Protein AF-A0A7J8WRA9-F1 (afdb_monomer)

Nearest PDB structures (foldseek):
  1mnm-assembly1_B  TM=7.534E-01  e=1.245E-01  Saccharomyces cerevisiae
  1hbx-assembly1_A  TM=7.650E-01  e=1.851E-01  Homo sapiens
  6wc2-assembly2_C  TM=6.400E-01  e=4.620E-02  Homo sapiens
  1k6o-assembly1_C  TM=7.520E-01  e=2.113E-01  Homo sapiens

Radius of gyration: 39.66 Å; Cα contacts (8 Å, |Δi|>4): 56; chains: 1; bounding box: 64×80×108 Å

pLDDT: mean 87.04, std 13.47, range [41.88, 97.88]

Structure (mmCIF, N/CA/C/O backbone):
data_AF-A0A7J8WRA9-F1
#
_entry.id   AF-A0A7J8WRA9-F1
#
loop_
_atom_site.group_PDB
_atom_site.id
_atom_site.type_symbol
_atom_site.label_atom_id
_atom_site.label_alt_id
_atom_site.label_comp_id
_atom_site.label_asym_id
_atom_site.label_entity_id
_atom_site.label_seq_id
_atom_site.pdbx_PDB_ins_code
_atom_site.Cartn_x
_atom_site.Cartn_y
_atom_site.Cartn_z
_atom_site.occupancy
_atom_site.B_iso_or_equiv
_atom_site.auth_seq_id
_atom_site.auth_comp_id
_atom_site.auth_asym_id
_atom_site.auth_atom_id
_atom_site.pdbx_PDB_model_num
ATOM 1 N N . MET A 1 1 ? 27.296 6.788 -23.663 1.00 87.38 1 MET A N 1
ATOM 2 C CA . MET A 1 1 ? 27.523 6.504 -25.101 1.00 87.38 1 MET A CA 1
ATOM 3 C C . MET A 1 1 ? 28.959 6.743 -25.571 1.00 87.38 1 MET A C 1
ATOM 5 O O . MET A 1 1 ? 29.498 5.836 -26.184 1.00 87.38 1 MET A O 1
ATOM 9 N N . LYS A 1 2 ? 29.619 7.876 -25.261 1.00 91.50 2 LYS A N 1
ATOM 10 C CA . LYS A 1 2 ? 31.009 8.156 -25.711 1.00 91.50 2 LYS A CA 1
ATOM 11 C C . LYS A 1 2 ? 32.018 7.037 -25.384 1.00 91.50 2 LYS A C 1
ATOM 13 O O . LYS A 1 2 ? 32.604 6.479 -26.301 1.00 91.50 2 LYS A O 1
ATOM 18 N N . LYS A 1 3 ? 32.093 6.606 -24.118 1.00 91.81 3 LYS A N 1
ATOM 19 C CA . LYS A 1 3 ? 32.970 5.496 -23.688 1.00 91.81 3 LYS A CA 1
ATOM 20 C C . LYS A 1 3 ? 32.699 4.169 -24.413 1.00 91.81 3 LYS A C 1
ATOM 22 O O . LYS A 1 3 ? 33.628 3.461 -24.772 1.00 91.81 3 LYS A O 1
ATOM 27 N N . ALA A 1 4 ? 31.430 3.837 -24.662 1.00 90.38 4 ALA A N 1
ATOM 28 C CA . ALA A 1 4 ? 31.066 2.612 -25.381 1.00 90.38 4 ALA A CA 1
ATOM 29 C C . ALA A 1 4 ? 31.563 2.639 -26.840 1.00 90.38 4 ALA A C 1
ATOM 31 O O . ALA A 1 4 ? 32.016 1.619 -27.359 1.00 90.38 4 ALA A O 1
ATOM 32 N N . LYS A 1 5 ? 31.542 3.823 -27.471 1.00 90.19 5 LYS A N 1
ATOM 33 C CA . LYS A 1 5 ? 32.109 4.046 -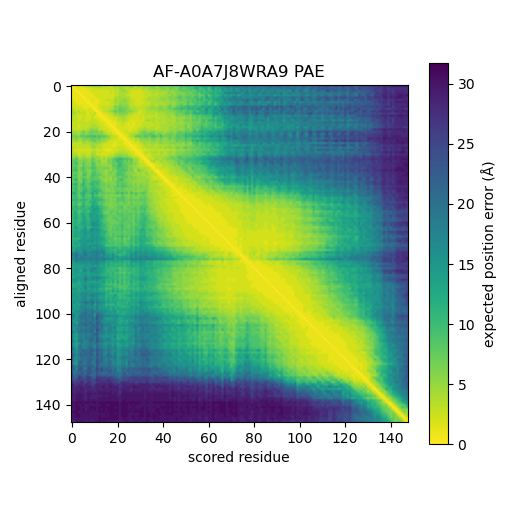28.806 1.00 90.19 5 LYS A CA 1
ATOM 34 C C . LYS A 1 5 ? 33.632 3.929 -28.817 1.00 90.19 5 LYS A C 1
ATOM 36 O O . LYS A 1 5 ? 34.169 3.263 -29.692 1.00 90.19 5 LYS A O 1
ATOM 41 N N . GLU A 1 6 ? 34.310 4.522 -27.838 1.00 92.38 6 GLU A N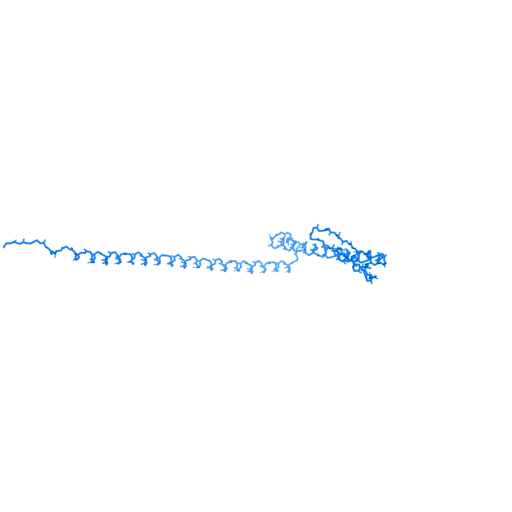 1
ATOM 42 C CA . GLU A 1 6 ? 35.771 4.424 -27.692 1.00 92.38 6 GLU A CA 1
ATOM 43 C C . GLU A 1 6 ? 36.228 2.967 -27.538 1.00 92.38 6 GLU A C 1
ATOM 45 O O . GLU A 1 6 ? 37.096 2.527 -28.283 1.00 92.38 6 GLU A O 1
ATOM 50 N N . ILE A 1 7 ? 35.584 2.188 -26.660 1.00 89.94 7 ILE A N 1
ATOM 51 C CA . ILE A 1 7 ? 35.903 0.763 -26.453 1.00 89.94 7 ILE A CA 1
ATOM 52 C C . ILE A 1 7 ? 35.674 -0.061 -27.727 1.00 89.94 7 ILE A C 1
ATOM 54 O O . ILE A 1 7 ? 36.482 -0.925 -28.059 1.00 89.94 7 ILE A O 1
ATOM 58 N N . THR A 1 8 ? 34.593 0.219 -28.464 1.00 92.12 8 THR A N 1
ATOM 59 C CA . THR A 1 8 ? 34.314 -0.468 -29.738 1.00 92.12 8 THR A CA 1
ATOM 60 C C . THR A 1 8 ? 35.443 -0.245 -30.745 1.00 92.12 8 THR A C 1
ATOM 62 O O . THR A 1 8 ? 35.839 -1.186 -31.417 1.00 92.12 8 THR A O 1
ATOM 65 N N . ILE A 1 9 ? 35.965 0.984 -30.848 1.00 92.75 9 ILE A N 1
ATOM 66 C CA . ILE A 1 9 ? 36.996 1.346 -31.834 1.00 92.75 9 ILE A CA 1
ATOM 67 C C . ILE A 1 9 ? 38.382 0.850 -31.407 1.00 92.75 9 ILE A C 1
ATOM 69 O O . ILE A 1 9 ? 39.106 0.300 -32.228 1.00 92.75 9 ILE A O 1
ATOM 73 N N . LEU A 1 10 ? 38.764 1.050 -30.142 1.00 94.88 10 LEU A N 1
ATOM 74 C CA . LEU A 1 10 ? 40.116 0.743 -29.658 1.00 94.88 10 LEU A CA 1
ATOM 75 C C . LEU A 1 10 ? 40.389 -0.760 -29.548 1.00 94.88 10 LEU A C 1
ATOM 77 O O . LEU A 1 10 ? 41.531 -1.182 -29.697 1.00 94.88 10 LEU A O 1
ATOM 81 N N . CYS A 1 11 ? 39.358 -1.553 -29.259 1.00 91.56 11 CYS A N 1
ATOM 82 C CA . CYS A 1 11 ? 39.504 -2.980 -28.971 1.00 91.56 11 CYS A CA 1
ATOM 83 C C . CYS A 1 11 ? 38.799 -3.888 -29.989 1.00 91.56 11 CYS A C 1
ATOM 85 O O . CYS A 1 11 ? 38.731 -5.090 -29.752 1.00 91.56 11 CYS A O 1
ATOM 87 N N . ASP A 1 12 ? 38.217 -3.329 -31.058 1.00 89.44 12 ASP A N 1
ATOM 88 C CA . ASP A 1 12 ? 37.328 -4.037 -31.999 1.00 89.44 12 ASP A CA 1
ATOM 89 C C . ASP A 1 12 ? 36.232 -4.867 -31.287 1.00 89.44 12 ASP A C 1
ATOM 91 O O . ASP A 1 12 ? 35.865 -5.985 -31.658 1.00 89.44 12 ASP A O 1
ATOM 95 N N . ALA A 1 13 ? 35.726 -4.329 -30.174 1.00 89.06 13 ALA A N 1
ATOM 96 C CA . ALA A 1 13 ? 34.823 -5.043 -29.283 1.00 89.06 13 ALA A CA 1
ATOM 97 C C . ALA A 1 13 ? 33.363 -4.967 -29.759 1.00 89.06 13 ALA A C 1
ATOM 99 O O . ALA A 1 13 ? 32.859 -3.922 -30.178 1.00 89.06 13 ALA A O 1
ATOM 100 N N . LYS A 1 14 ? 32.626 -6.072 -29.604 1.00 89.38 14 LYS A N 1
ATOM 101 C CA . LYS A 1 14 ? 31.175 -6.130 -29.837 1.00 89.38 14 LYS A CA 1
ATOM 102 C C . LYS A 1 14 ? 30.427 -5.592 -28.617 1.00 89.38 14 LYS A C 1
ATOM 104 O O . LYS A 1 14 ? 30.339 -6.272 -27.600 1.00 89.38 14 LYS A O 1
ATOM 109 N N . VAL A 1 15 ? 29.878 -4.382 -28.722 1.00 89.00 15 VAL A N 1
ATOM 110 C CA . VAL A 1 15 ? 29.210 -3.690 -27.607 1.00 89.00 15 VAL A CA 1
ATOM 111 C C . VAL A 1 15 ? 27.784 -3.299 -27.995 1.00 89.00 15 VAL A C 1
ATOM 113 O O . VAL A 1 15 ? 27.573 -2.658 -29.024 1.00 89.00 15 VAL A O 1
ATOM 116 N N . SER A 1 16 ? 26.818 -3.643 -27.137 1.00 86.75 16 SER A N 1
ATOM 117 C CA . SER A 1 16 ? 25.414 -3.224 -27.2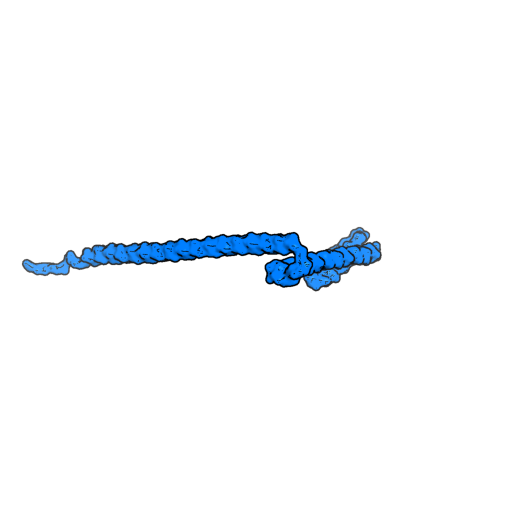26 1.00 86.75 16 SER A CA 1
ATOM 118 C C . SER A 1 16 ? 24.977 -2.647 -25.880 1.00 86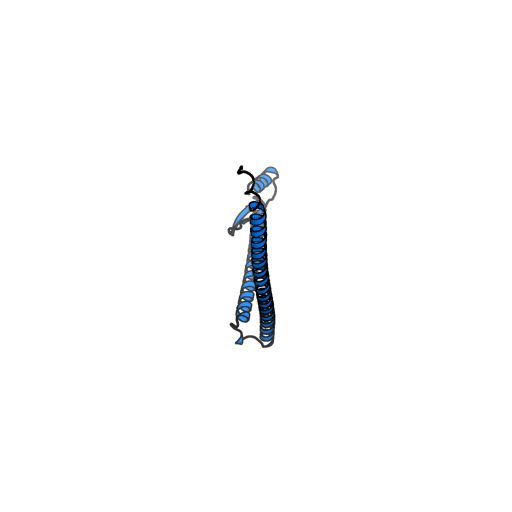.75 16 SER A C 1
ATOM 120 O O . SER A 1 16 ? 25.151 -3.290 -24.847 1.00 86.75 16 SER A O 1
ATOM 122 N N . LEU A 1 17 ? 24.434 -1.430 -25.882 1.00 86.75 17 LEU A N 1
ATOM 123 C CA . LEU A 1 17 ? 24.064 -0.676 -24.684 1.00 86.75 17 LEU A CA 1
ATOM 124 C C . LEU A 1 17 ? 22.712 0.015 -24.886 1.00 86.75 17 LEU A C 1
ATOM 126 O O . LEU A 1 17 ? 22.531 0.763 -25.845 1.00 86.75 17 LEU A O 1
ATOM 130 N N . ILE A 1 18 ? 21.793 -0.190 -23.944 1.00 86.12 18 ILE A N 1
ATOM 131 C CA . ILE A 1 18 ? 20.477 0.457 -23.887 1.00 86.12 18 ILE A CA 1
ATOM 132 C C . ILE A 1 18 ? 20.353 1.115 -22.510 1.00 86.12 18 ILE A C 1
ATOM 134 O O . ILE A 1 18 ? 20.647 0.482 -21.498 1.00 86.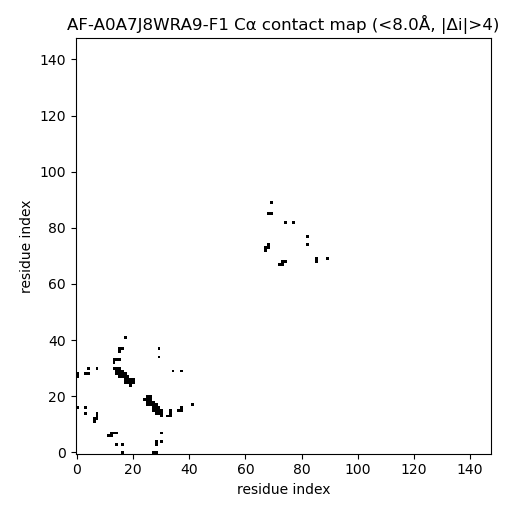12 18 ILE A O 1
ATOM 138 N N . ILE A 1 19 ? 19.956 2.386 -22.467 1.00 86.12 19 ILE A N 1
ATOM 139 C CA . ILE A 1 19 ? 19.774 3.162 -21.235 1.00 86.12 19 ILE A CA 1
ATOM 140 C C . ILE A 1 19 ? 18.380 3.782 -21.247 1.00 86.12 19 ILE A C 1
ATOM 142 O O . ILE A 1 19 ? 18.019 4.476 -22.199 1.00 86.12 19 ILE A O 1
ATOM 146 N N . PHE A 1 20 ? 17.638 3.592 -20.159 1.00 83.50 20 PHE A N 1
ATOM 147 C CA . PHE A 1 20 ? 16.377 4.281 -19.900 1.00 83.50 20 PHE A CA 1
ATOM 148 C C . PHE A 1 20 ? 16.620 5.407 -18.895 1.00 83.50 20 PHE A C 1
ATOM 150 O O . PHE A 1 20 ? 17.104 5.167 -17.791 1.00 83.50 20 PHE A O 1
ATOM 157 N N . GLY A 1 21 ? 16.335 6.646 -19.293 1.00 82.38 21 GLY A N 1
ATOM 158 C CA . GLY A 1 21 ? 16.369 7.791 -18.388 1.00 82.38 21 GLY A CA 1
ATOM 159 C C . GLY A 1 21 ? 15.087 7.895 -17.561 1.00 82.38 21 GLY A C 1
ATOM 160 O O . GLY A 1 21 ? 14.023 7.465 -17.999 1.00 82.38 21 GLY A O 1
ATOM 161 N N . SER A 1 22 ? 15.160 8.560 -16.407 1.00 81.69 22 SER A N 1
ATOM 162 C CA . SER A 1 22 ? 13.995 8.846 -15.549 1.00 81.69 22 SER A CA 1
ATOM 163 C C . SER A 1 22 ? 12.908 9.687 -16.235 1.00 81.69 22 SER A C 1
ATOM 165 O O . SER A 1 22 ? 11.754 9.644 -15.835 1.00 81.69 22 SER A O 1
ATOM 167 N N . SER A 1 23 ? 13.254 10.415 -17.303 1.00 84.19 23 SER A N 1
ATOM 168 C CA . SER A 1 23 ? 12.307 11.154 -18.155 1.00 84.19 23 SER A CA 1
ATOM 169 C C . SER A 1 23 ? 11.570 10.282 -19.184 1.00 84.19 23 SER A C 1
ATOM 171 O O . SER A 1 23 ? 10.864 10.814 -20.036 1.00 84.19 23 SER A O 1
ATOM 173 N N . GLY A 1 24 ? 11.786 8.962 -19.179 1.00 73.69 24 GLY A N 1
ATOM 174 C CA . GLY A 1 24 ? 11.228 8.032 -20.167 1.00 73.69 24 GLY A CA 1
ATOM 175 C C . GLY A 1 24 ? 11.962 8.025 -21.513 1.00 73.69 24 GLY A C 1
ATOM 176 O O . GLY A 1 24 ? 11.609 7.259 -22.407 1.00 73.69 24 GLY A O 1
ATOM 177 N N . LYS A 1 25 ? 13.008 8.846 -21.683 1.00 83.44 25 LYS A N 1
ATOM 178 C CA . LYS A 1 25 ? 13.830 8.850 -22.901 1.00 83.44 25 LYS A CA 1
ATOM 179 C C . LYS A 1 25 ? 14.752 7.632 -22.933 1.00 83.44 25 LYS A C 1
ATOM 181 O O . LYS A 1 25 ? 15.522 7.402 -21.999 1.00 83.44 25 LYS A O 1
ATOM 186 N N . MET A 1 26 ? 14.701 6.887 -24.034 1.00 82.44 26 MET A N 1
ATOM 187 C CA . MET A 1 26 ? 15.597 5.765 -24.300 1.00 82.44 26 MET A CA 1
ATOM 188 C C . MET A 1 26 ? 16.793 6.232 -25.135 1.00 82.44 26 MET A C 1
ATOM 190 O O . MET A 1 26 ? 16.630 6.874 -26.172 1.00 82.44 26 MET A O 1
ATOM 194 N N . HIS A 1 27 ? 17.997 5.874 -24.700 1.00 86.62 27 HIS A N 1
ATOM 195 C CA . HIS A 1 27 ? 19.234 6.086 -25.443 1.00 86.62 27 HIS A CA 1
ATOM 196 C C . HIS A 1 27 ? 19.901 4.748 -25.729 1.00 86.62 27 HIS A C 1
ATOM 198 O O . HIS A 1 27 ? 20.023 3.906 -24.842 1.00 86.62 27 HIS A O 1
ATOM 204 N N . GLU A 1 28 ? 20.407 4.575 -26.944 1.00 87.50 28 GLU A N 1
ATOM 205 C CA . GLU A 1 28 ? 21.052 3.333 -27.358 1.00 87.50 28 GLU A CA 1
ATOM 206 C C . GLU A 1 28 ? 22.402 3.561 -28.047 1.00 87.50 28 GLU A C 1
ATOM 208 O O . GLU A 1 28 ? 22.665 4.618 -28.625 1.00 87.50 28 GLU A O 1
ATOM 213 N N . TYR A 1 29 ? 23.265 2.552 -27.975 1.00 89.56 29 TYR A N 1
ATOM 214 C CA . TYR A 1 29 ? 24.486 2.454 -28.761 1.00 89.56 29 TYR A CA 1
ATOM 215 C C . TYR A 1 29 ? 24.767 0.991 -29.085 1.00 89.56 29 TYR A C 1
ATOM 217 O O . TYR A 1 29 ? 24.880 0.171 -28.173 1.00 89.56 29 TYR A O 1
ATOM 225 N N . CYS A 1 30 ? 24.928 0.684 -30.370 1.00 89.00 30 CYS A N 1
ATOM 226 C CA . CYS A 1 30 ? 25.175 -0.671 -30.846 1.00 89.00 30 CYS A CA 1
ATOM 227 C C . CYS A 1 30 ? 26.283 -0.649 -31.899 1.00 89.00 30 CYS A C 1
ATOM 229 O O . CYS A 1 30 ? 26.250 0.158 -32.834 1.00 89.00 30 CYS A O 1
ATOM 231 N N . SER A 1 31 ? 27.295 -1.501 -31.720 1.00 88.88 31 SER A N 1
ATOM 232 C CA . SER A 1 31 ? 28.394 -1.627 -32.676 1.00 88.88 31 SER A CA 1
ATOM 233 C C . SER A 1 31 ? 27.878 -2.148 -34.030 1.00 88.88 31 SER A C 1
ATOM 235 O O . SER A 1 31 ? 26.847 -2.827 -34.080 1.00 88.88 31 SER A O 1
ATOM 237 N N . PRO A 1 32 ? 28.577 -1.887 -35.152 1.00 83.06 32 PRO A N 1
ATOM 238 C CA . PRO A 1 32 ? 28.118 -2.299 -36.483 1.00 83.06 32 PRO A CA 1
ATOM 239 C C . PRO A 1 32 ? 27.802 -3.797 -36.600 1.00 83.06 32 PRO A C 1
ATOM 241 O O . PRO A 1 32 ? 26.874 -4.174 -37.307 1.00 83.06 32 PRO A O 1
ATOM 244 N N . SER A 1 33 ? 28.536 -4.627 -35.857 1.00 81.62 33 SER A N 1
ATOM 245 C CA . SER A 1 33 ? 28.428 -6.087 -35.815 1.00 81.62 33 SER A CA 1
ATOM 246 C C . SER A 1 33 ? 27.376 -6.632 -34.836 1.00 81.62 33 SER A C 1
ATOM 248 O O . SER A 1 33 ? 27.199 -7.845 -34.757 1.00 81.62 33 SER A O 1
ATOM 250 N N . THR A 1 34 ? 26.687 -5.776 -34.069 1.00 80.69 34 THR A N 1
ATOM 251 C CA . THR A 1 34 ? 25.697 -6.183 -33.048 1.00 80.69 34 THR A CA 1
ATOM 252 C C . THR A 1 34 ? 24.300 -5.598 -33.263 1.00 80.69 34 THR A C 1
ATOM 254 O O . THR A 1 34 ? 23.438 -5.748 -32.396 1.00 80.69 34 THR A O 1
ATOM 257 N N . LYS A 1 35 ? 24.038 -4.976 -34.420 1.00 76.94 35 LYS A N 1
ATOM 258 C CA . LYS A 1 35 ? 22.753 -4.323 -34.735 1.00 76.94 35 LYS A CA 1
ATOM 259 C C . LYS A 1 35 ? 21.532 -5.237 -34.554 1.00 76.94 35 LYS A C 1
ATOM 261 O O . LYS A 1 35 ? 20.536 -4.795 -33.987 1.00 76.94 35 LYS A O 1
ATOM 266 N N . ASP A 1 36 ? 21.633 -6.507 -34.937 1.00 78.50 36 ASP A N 1
ATOM 267 C CA . ASP A 1 36 ? 20.522 -7.465 -34.811 1.00 78.50 36 ASP A CA 1
ATOM 268 C C . ASP A 1 36 ? 20.304 -7.925 -33.361 1.00 78.50 36 ASP A C 1
ATOM 270 O O . ASP A 1 36 ? 19.179 -8.099 -32.896 1.00 78.50 36 ASP A O 1
ATOM 274 N N . ASN A 1 37 ? 21.384 -8.055 -32.588 1.00 78.12 37 ASN A N 1
ATOM 275 C CA . ASN A 1 37 ? 21.291 -8.375 -31.161 1.00 78.12 37 ASN A CA 1
ATOM 276 C C . ASN A 1 37 ? 20.673 -7.212 -30.376 1.00 78.12 37 ASN A C 1
ATOM 278 O O . ASN A 1 37 ? 19.886 -7.411 -29.454 1.00 78.12 37 ASN A O 1
ATOM 282 N N . CYS A 1 38 ? 20.999 -5.988 -30.776 1.00 78.50 38 CYS A N 1
ATOM 283 C CA . CYS A 1 38 ? 20.488 -4.760 -30.195 1.00 78.50 38 CYS A CA 1
ATOM 284 C C . CYS A 1 38 ? 18.970 -4.608 -30.372 1.00 78.50 38 CYS A C 1
ATOM 286 O O . CYS A 1 38 ? 18.273 -4.271 -29.415 1.00 78.50 38 CYS A O 1
ATOM 288 N N . SER A 1 39 ? 18.434 -4.902 -31.562 1.00 78.81 39 SER A N 1
ATOM 289 C CA . SER A 1 39 ? 16.984 -4.880 -31.793 1.00 78.81 39 SER A CA 1
ATOM 290 C C . SER A 1 39 ? 16.266 -5.944 -30.955 1.00 78.81 39 SER A C 1
ATOM 292 O O . SER A 1 39 ? 15.278 -5.627 -30.295 1.00 78.81 39 SER A O 1
ATOM 294 N N . SER A 1 40 ? 16.808 -7.164 -30.874 1.00 81.00 40 SER A N 1
ATOM 295 C CA . SER A 1 40 ? 16.238 -8.234 -30.042 1.00 81.00 40 SER A CA 1
ATOM 296 C C . SER A 1 40 ? 16.242 -7.892 -28.545 1.00 81.00 40 SER A C 1
ATOM 298 O O . SER A 1 40 ? 15.242 -8.111 -27.856 1.00 81.00 40 SER A O 1
ATOM 300 N N . LEU A 1 41 ? 17.333 -7.307 -28.036 1.00 78.62 41 LEU A N 1
ATOM 301 C CA . LEU A 1 41 ? 17.442 -6.870 -26.641 1.00 78.62 41 LEU A CA 1
ATOM 302 C C . LEU A 1 41 ? 16.421 -5.780 -26.303 1.00 78.62 41 LEU A C 1
ATOM 304 O O . LEU A 1 41 ? 15.789 -5.851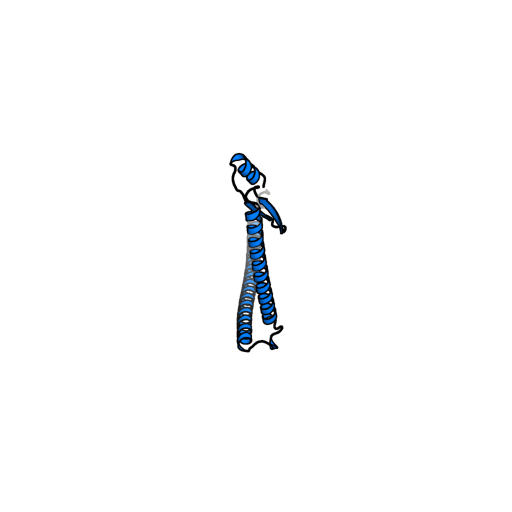 -25.247 1.00 78.62 41 LEU A O 1
ATOM 308 N N . LYS A 1 42 ? 16.209 -4.806 -27.198 1.00 79.31 42 LYS A N 1
ATOM 309 C CA . LYS A 1 42 ? 15.160 -3.791 -27.019 1.00 79.31 42 LYS A CA 1
ATOM 310 C C . LYS A 1 42 ? 13.786 -4.421 -26.953 1.00 79.31 42 LYS A C 1
ATOM 312 O O . LYS A 1 42 ? 13.056 -4.129 -26.018 1.00 79.31 42 LYS A O 1
ATOM 317 N N . THR A 1 43 ? 13.440 -5.281 -27.909 1.00 81.62 43 THR A N 1
ATOM 318 C CA . THR A 1 43 ? 12.111 -5.897 -27.959 1.00 81.62 43 THR A CA 1
ATOM 319 C C . THR A 1 43 ? 11.825 -6.675 -26.681 1.00 81.62 43 THR A C 1
ATOM 321 O O . THR A 1 43 ? 10.785 -6.458 -26.069 1.00 81.62 43 THR A O 1
ATOM 324 N N . LYS A 1 44 ? 12.775 -7.493 -26.210 1.00 82.56 44 LYS A N 1
ATOM 325 C CA . LYS A 1 44 ? 12.632 -8.227 -24.942 1.00 82.56 44 LYS A CA 1
ATOM 326 C C . LYS A 1 44 ? 12.497 -7.291 -23.742 1.00 82.56 44 LYS A C 1
ATOM 328 O O . LYS A 1 44 ? 11.651 -7.510 -22.885 1.00 82.56 44 LYS A O 1
ATOM 333 N N . THR A 1 45 ? 13.309 -6.236 -23.682 1.00 81.62 45 THR A N 1
ATOM 334 C CA . THR A 1 45 ? 13.279 -5.290 -22.556 1.00 81.62 45 THR A CA 1
ATOM 335 C C . THR A 1 45 ? 11.985 -4.480 -22.528 1.00 81.62 45 THR A C 1
ATOM 337 O O . THR A 1 45 ? 11.395 -4.311 -21.467 1.00 81.62 45 THR A O 1
ATOM 340 N N . LEU A 1 46 ? 11.509 -4.022 -23.688 1.00 82.75 46 LEU A N 1
ATOM 341 C CA . LEU A 1 46 ? 10.242 -3.304 -23.823 1.00 82.75 46 LEU A CA 1
ATOM 342 C C . LEU A 1 46 ? 9.048 -4.203 -23.494 1.00 82.75 46 LEU A C 1
ATOM 344 O O . LEU A 1 46 ? 8.138 -3.756 -22.807 1.00 82.75 46 LEU A O 1
ATOM 348 N N . GLN A 1 47 ? 9.067 -5.467 -23.926 1.00 85.75 47 GLN A N 1
ATOM 349 C CA . GLN A 1 47 ? 8.043 -6.446 -23.554 1.00 85.75 47 GLN A CA 1
ATOM 350 C C . GLN A 1 47 ? 8.024 -6.691 -22.044 1.00 85.75 47 GLN A C 1
ATOM 352 O O . GLN A 1 47 ? 6.964 -6.623 -21.431 1.00 85.75 47 GLN A O 1
ATOM 357 N N . ASN A 1 48 ? 9.189 -6.904 -21.426 1.00 86.56 48 ASN A N 1
ATOM 358 C CA . ASN A 1 48 ? 9.284 -7.095 -19.979 1.00 86.56 48 ASN A CA 1
ATOM 359 C C . ASN A 1 48 ? 8.779 -5.871 -19.207 1.00 86.56 48 ASN A C 1
ATOM 361 O O . ASN A 1 48 ? 8.026 -6.022 -18.252 1.00 86.56 48 ASN A O 1
ATOM 365 N N . LEU A 1 49 ? 9.157 -4.663 -19.639 1.00 86.75 49 LEU A N 1
ATOM 366 C CA . LEU A 1 49 ? 8.699 -3.428 -19.009 1.00 86.75 49 LEU A CA 1
ATOM 367 C C . LEU A 1 49 ? 7.191 -3.219 -19.191 1.00 86.75 49 LEU A C 1
ATOM 369 O O . LEU A 1 49 ? 6.525 -2.808 -18.251 1.00 86.75 49 LEU A O 1
ATOM 373 N N . SER A 1 50 ? 6.645 -3.529 -20.369 1.00 89.31 50 SER A N 1
ATOM 374 C CA . SER A 1 50 ? 5.199 -3.475 -20.611 1.00 89.31 50 SER A CA 1
ATOM 375 C C . SER A 1 50 ? 4.450 -4.423 -19.679 1.00 89.31 50 SER A C 1
ATOM 377 O O . SER A 1 50 ? 3.507 -4.004 -19.019 1.00 89.31 50 SER A O 1
ATOM 379 N N . ASN A 1 51 ? 4.915 -5.670 -19.562 1.00 92.94 51 ASN A N 1
ATOM 380 C CA . ASN A 1 51 ? 4.311 -6.659 -18.671 1.00 92.94 51 ASN A CA 1
ATOM 381 C C . ASN A 1 51 ? 4.352 -6.203 -17.208 1.00 92.94 51 ASN A C 1
ATOM 383 O O . ASN A 1 51 ? 3.392 -6.401 -16.469 1.00 92.94 51 ASN A O 1
ATOM 387 N N . GLU A 1 52 ? 5.454 -5.579 -16.791 1.00 92.00 52 GLU A N 1
ATOM 388 C CA . GLU A 1 52 ? 5.599 -5.047 -15.439 1.00 92.00 52 GLU A CA 1
ATOM 389 C C . GLU A 1 52 ? 4.652 -3.868 -15.185 1.00 92.00 52 GLU A C 1
ATOM 391 O O . GLU A 1 52 ? 4.007 -3.806 -14.142 1.00 92.00 52 GLU A O 1
ATOM 396 N N . ILE A 1 53 ? 4.502 -2.969 -16.162 1.00 92.19 53 ILE A N 1
ATOM 397 C CA . ILE A 1 53 ? 3.527 -1.875 -16.102 1.00 92.19 53 ILE A CA 1
ATOM 398 C C . ILE A 1 53 ? 2.108 -2.432 -15.970 1.00 92.19 53 ILE A C 1
ATOM 40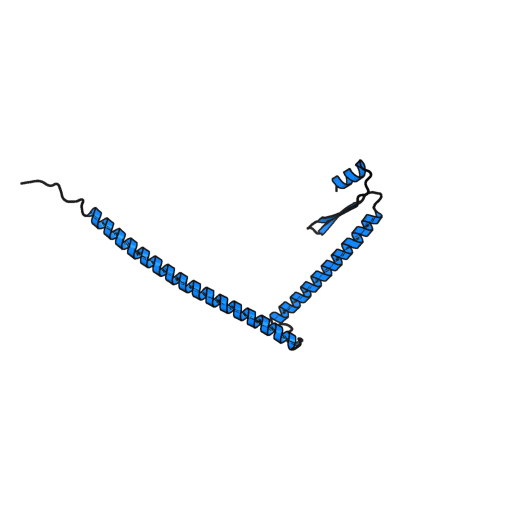0 O O . ILE A 1 53 ? 1.344 -1.948 -15.139 1.00 92.19 53 ILE A O 1
ATOM 404 N N . ASP A 1 54 ? 1.750 -3.440 -16.762 1.00 95.12 54 ASP A N 1
ATOM 405 C CA . ASP A 1 54 ? 0.414 -4.036 -16.725 1.00 95.12 54 ASP A CA 1
ATOM 406 C C . ASP A 1 54 ? 0.160 -4.769 -15.402 1.00 95.12 54 ASP A C 1
ATOM 408 O O . ASP A 1 54 ? -0.935 -4.680 -14.843 1.00 95.12 54 ASP A O 1
ATOM 412 N N . ARG A 1 55 ? 1.188 -5.423 -14.845 1.00 96.81 55 ARG A N 1
ATOM 413 C CA . ARG A 1 55 ? 1.135 -6.029 -13.510 1.00 96.81 55 ARG A CA 1
ATOM 414 C C . ARG A 1 55 ? 0.867 -4.982 -12.431 1.00 96.81 55 ARG A C 1
ATOM 416 O O . ARG A 1 55 ? -0.068 -5.154 -11.654 1.00 96.81 55 ARG A O 1
ATOM 423 N N . ILE A 1 56 ? 1.644 -3.897 -12.417 1.00 96.56 56 ILE A N 1
ATOM 424 C CA . ILE A 1 56 ? 1.510 -2.814 -11.432 1.00 96.56 56 ILE A CA 1
ATOM 425 C C . ILE A 1 56 ? 0.155 -2.116 -11.572 1.00 96.56 56 ILE A C 1
ATOM 427 O O . ILE A 1 56 ? -0.489 -1.818 -10.571 1.00 96.56 56 ILE A O 1
ATOM 431 N N . LYS A 1 57 ? -0.314 -1.872 -12.802 1.00 97.12 57 LYS A N 1
ATOM 432 C CA . LYS A 1 57 ? -1.647 -1.298 -13.039 1.00 97.12 57 LYS A CA 1
ATOM 433 C C . LYS A 1 57 ? -2.741 -2.179 -12.461 1.00 97.12 57 LYS A C 1
ATOM 435 O O . LYS A 1 57 ? -3.580 -1.679 -11.727 1.00 97.12 57 LYS A O 1
ATOM 440 N N . LYS A 1 58 ? -2.692 -3.484 -12.733 1.00 97.56 58 LYS A N 1
ATOM 441 C CA . LYS A 1 58 ? -3.670 -4.433 -12.200 1.00 97.56 58 LYS A CA 1
ATOM 442 C C . LYS A 1 58 ? -3.659 -4.469 -10.671 1.00 97.56 58 LYS A C 1
ATOM 444 O O . LYS A 1 58 ? -4.716 -4.524 -10.056 1.00 97.56 58 LYS A O 1
ATOM 449 N N . GLU A 1 59 ? -2.479 -4.445 -10.060 1.00 97.62 59 GLU A N 1
ATOM 450 C CA . GLU A 1 59 ? -2.346 -4.388 -8.602 1.00 97.62 59 GLU A CA 1
ATOM 451 C C . GLU A 1 59 ? -2.939 -3.093 -8.036 1.00 97.62 59 GLU A C 1
ATOM 453 O O . GLU A 1 59 ? -3.736 -3.141 -7.105 1.00 97.62 59 GLU A O 1
ATOM 458 N N . ASN A 1 60 ? -2.648 -1.950 -8.658 1.00 97.88 60 ASN A N 1
ATOM 459 C CA . ASN A 1 60 ? -3.225 -0.662 -8.281 1.00 97.88 60 ASN A CA 1
ATOM 460 C C . ASN A 1 60 ? -4.757 -0.642 -8.428 1.00 97.88 60 ASN A C 1
ATOM 462 O O . ASN A 1 60 ? -5.451 -0.156 -7.539 1.00 97.88 60 ASN A O 1
ATOM 466 N N . ASP A 1 61 ? -5.295 -1.201 -9.512 1.00 97.81 61 ASP A N 1
ATOM 467 C CA . ASP A 1 61 ? -6.741 -1.297 -9.725 1.00 97.81 61 ASP A CA 1
ATOM 468 C C . ASP A 1 61 ? -7.399 -2.163 -8.637 1.00 97.81 61 ASP A C 1
ATOM 470 O O . ASP A 1 61 ? -8.430 -1.785 -8.078 1.00 97.81 61 ASP A O 1
ATOM 474 N N . ASN A 1 62 ? -6.767 -3.284 -8.269 1.00 96.62 62 ASN A N 1
ATOM 475 C CA . ASN A 1 62 ? -7.221 -4.138 -7.171 1.00 96.62 62 ASN A CA 1
ATOM 476 C C . ASN A 1 62 ? -7.191 -3.403 -5.822 1.00 96.62 62 ASN A C 1
ATOM 478 O O . ASN A 1 62 ? -8.171 -3.450 -5.083 1.00 96.62 62 ASN A O 1
ATOM 482 N N . MET A 1 63 ? -6.110 -2.678 -5.519 1.00 96.88 63 MET A N 1
ATOM 483 C CA . MET A 1 63 ? -6.006 -1.880 -4.291 1.00 96.88 63 MET A CA 1
ATOM 484 C C . MET A 1 63 ? -7.074 -0.783 -4.238 1.00 96.88 63 MET A C 1
ATOM 486 O O . MET A 1 63 ? -7.639 -0.505 -3.184 1.00 96.88 63 MET A O 1
ATOM 490 N N . GLN A 1 64 ? -7.394 -0.158 -5.373 1.00 97.06 64 GLN A N 1
ATOM 491 C CA . GLN A 1 64 ? -8.465 0.835 -5.435 1.00 97.06 64 GLN A CA 1
ATOM 492 C C . GLN A 1 64 ? -9.843 0.225 -5.184 1.00 97.06 64 GLN A C 1
ATOM 494 O O . GLN A 1 64 ? -10.678 0.879 -4.562 1.00 97.06 64 GLN A O 1
ATOM 499 N N . ILE A 1 65 ? -10.092 -0.999 -5.660 1.00 95.62 65 ILE A N 1
ATOM 500 C CA . ILE A 1 65 ? -11.319 -1.746 -5.350 1.00 95.62 65 ILE A CA 1
ATOM 501 C C . ILE A 1 65 ? -11.403 -2.009 -3.842 1.00 95.62 65 ILE A C 1
ATOM 503 O O . ILE A 1 65 ? -12.404 -1.672 -3.216 1.00 95.62 65 ILE A O 1
ATOM 507 N N . GLU A 1 66 ? -10.332 -2.525 -3.241 1.00 94.44 66 GLU A N 1
ATOM 508 C CA . GLU A 1 66 ? -10.281 -2.802 -1.802 1.00 94.44 66 GLU A CA 1
ATOM 509 C C . GLU A 1 66 ? -10.513 -1.537 -0.959 1.00 94.44 66 GLU A C 1
ATOM 511 O O . GLU A 1 66 ? -11.313 -1.546 -0.023 1.00 94.44 66 GLU A O 1
ATOM 516 N N . LEU A 1 67 ? -9.901 -0.410 -1.338 1.00 96.06 67 LEU A N 1
ATOM 517 C CA . LEU A 1 67 ? -10.124 0.880 -0.679 1.00 96.06 67 LEU A CA 1
ATOM 518 C C . LEU A 1 67 ? -11.578 1.353 -0.761 1.00 96.06 67 LEU A C 1
ATOM 520 O O . LEU A 1 67 ? -12.060 1.969 0.188 1.00 96.06 67 LEU A O 1
ATOM 524 N N . ARG A 1 68 ? -12.273 1.106 -1.877 1.00 96.25 68 ARG A N 1
ATOM 525 C CA . ARG A 1 68 ? -13.704 1.419 -1.996 1.00 96.25 68 ARG A CA 1
ATOM 526 C C . ARG A 1 68 ? -14.527 0.567 -1.038 1.00 96.25 68 ARG A C 1
ATOM 528 O O . ARG A 1 68 ? -15.332 1.113 -0.289 1.00 96.25 68 ARG A O 1
ATOM 535 N N . HIS A 1 69 ? -14.250 -0.732 -0.968 1.00 96.00 69 HIS A N 1
ATOM 536 C CA . HIS A 1 69 ? -14.942 -1.627 -0.040 1.00 96.00 69 HIS A CA 1
ATOM 537 C C . HIS A 1 69 ? -14.730 -1.224 1.426 1.00 96.00 69 HIS A C 1
ATOM 539 O O . HIS A 1 69 ? -15.694 -1.150 2.184 1.00 96.00 69 HIS A O 1
ATOM 545 N N . LEU A 1 70 ? -13.498 -0.873 1.813 1.00 95.00 70 LEU A N 1
ATOM 546 C CA . LEU A 1 70 ? -13.186 -0.370 3.158 1.00 95.00 70 LEU A CA 1
ATOM 547 C C . LEU A 1 70 ? -13.899 0.953 3.485 1.00 95.00 70 LEU A C 1
ATOM 549 O O . LEU A 1 70 ? -14.173 1.235 4.649 1.00 95.00 70 LEU A O 1
ATOM 553 N N . LYS A 1 71 ? -14.226 1.762 2.471 1.00 95.19 71 LYS A N 1
ATOM 554 C CA . LYS A 1 71 ? -15.041 2.980 2.616 1.00 95.19 71 LYS A CA 1
ATOM 555 C C . LYS A 1 71 ? -16.549 2.711 2.652 1.00 95.19 71 LYS A C 1
ATOM 557 O O . LYS A 1 71 ? -17.319 3.652 2.827 1.00 95.19 71 LYS A O 1
ATOM 562 N N . GLY A 1 72 ? -16.975 1.460 2.493 1.00 94.62 72 GLY A N 1
ATOM 563 C CA . GLY A 1 72 ? -18.386 1.082 2.417 1.00 94.62 72 GLY A CA 1
ATOM 564 C C . GLY A 1 72 ? -19.013 1.255 1.029 1.00 94.62 72 GLY A C 1
ATOM 565 O O . GLY A 1 72 ? -20.235 1.223 0.905 1.00 94.62 72 GLY A O 1
ATOM 566 N N . GLU A 1 73 ? -18.208 1.433 -0.019 1.00 95.62 73 GLU A N 1
ATOM 567 C CA . GLU A 1 73 ? -18.654 1.504 -1.417 1.00 95.62 73 GLU A CA 1
ATOM 568 C C . GLU A 1 73 ? -18.650 0.099 -2.057 1.00 95.62 73 GLU A C 1
ATOM 570 O O . GLU A 1 73 ? -17.861 -0.756 -1.668 1.00 95.62 73 GLU A O 1
ATOM 575 N N . ASP A 1 74 ? -19.528 -0.163 -3.035 1.00 92.81 74 ASP A N 1
ATOM 576 C CA . ASP A 1 74 ? -19.635 -1.432 -3.798 1.00 92.81 74 ASP A CA 1
ATOM 577 C C . ASP A 1 74 ? -19.849 -2.734 -2.970 1.00 92.81 74 ASP A C 1
ATOM 579 O O . ASP A 1 74 ? -19.888 -3.843 -3.509 1.00 92.81 74 ASP A O 1
ATOM 583 N N . ILE A 1 75 ? -20.093 -2.609 -1.662 1.00 92.88 75 ILE A N 1
ATOM 584 C CA . ILE A 1 75 ? -20.163 -3.713 -0.686 1.00 92.88 75 ILE A CA 1
ATOM 585 C C . ILE A 1 75 ? -21.324 -4.696 -0.879 1.00 92.88 75 ILE A C 1
ATOM 587 O O . ILE A 1 75 ? -21.245 -5.839 -0.440 1.00 92.88 75 ILE A O 1
ATOM 591 N N . THR A 1 76 ? -22.414 -4.286 -1.531 1.00 91.81 76 THR A N 1
ATOM 592 C CA . THR A 1 76 ? -23.627 -5.116 -1.674 1.00 91.81 76 THR A CA 1
ATOM 593 C C . THR A 1 76 ? -23.419 -6.332 -2.574 1.00 91.81 76 THR A C 1
ATOM 595 O O . THR A 1 76 ? -24.201 -7.279 -2.521 1.00 91.81 76 THR A O 1
ATOM 598 N N . SER A 1 77 ? -22.377 -6.297 -3.405 1.00 90.31 77 SER A N 1
ATOM 599 C CA . SER A 1 77 ? -22.024 -7.362 -4.341 1.00 90.31 77 SER A CA 1
ATOM 600 C C . SER A 1 77 ? -21.087 -8.418 -3.744 1.00 90.31 77 SER A C 1
ATOM 602 O O . SER A 1 77 ? -20.877 -9.465 -4.359 1.00 90.31 77 SER A O 1
ATOM 604 N N . LEU A 1 78 ? -20.536 -8.163 -2.553 1.00 93.38 78 LEU A N 1
ATOM 605 C CA . LEU A 1 78 ? -19.512 -9.001 -1.943 1.00 93.38 78 LEU A CA 1
ATOM 606 C C . LEU A 1 78 ? -20.116 -10.173 -1.159 1.00 93.38 78 LEU A C 1
ATOM 608 O O . LEU A 1 78 ? -21.175 -10.048 -0.535 1.00 93.38 78 LEU A O 1
ATOM 612 N N . PRO A 1 79 ? -19.444 -11.335 -1.145 1.00 95.56 79 PRO A N 1
ATOM 613 C CA . PRO A 1 79 ? -19.879 -12.466 -0.347 1.00 95.56 79 PRO A CA 1
ATOM 614 C C . PRO A 1 79 ? -19.682 -12.187 1.147 1.00 95.56 79 PRO A C 1
ATOM 616 O O . PRO A 1 79 ? -18.749 -11.505 1.565 1.00 95.56 79 PRO A O 1
ATOM 619 N N . TYR A 1 80 ? -20.515 -12.818 1.974 1.00 95.19 80 TYR A N 1
ATOM 620 C CA . TYR A 1 80 ? -20.507 -12.644 3.431 1.00 95.19 80 TYR A CA 1
ATOM 621 C C . TYR A 1 80 ? -19.118 -12.800 4.079 1.00 95.19 80 TYR A C 1
ATOM 623 O O . TYR A 1 80 ? -18.769 -12.067 4.998 1.00 95.19 80 TYR A O 1
ATOM 631 N N . LYS A 1 81 ? -18.291 -13.726 3.575 1.00 96.56 81 LYS A N 1
ATOM 632 C CA . LYS A 1 81 ? -16.929 -13.940 4.086 1.00 96.56 81 LYS A CA 1
ATOM 633 C C . LYS A 1 81 ? -16.022 -12.720 3.897 1.00 96.56 81 LYS A C 1
ATOM 635 O O . LYS A 1 81 ? -15.195 -12.452 4.761 1.00 96.56 81 LYS A O 1
ATOM 640 N N . GLU A 1 82 ? -16.166 -12.011 2.784 1.00 94.88 82 GLU A N 1
ATOM 641 C CA . GLU A 1 82 ? -15.398 -10.794 2.514 1.00 94.88 82 GLU A CA 1
ATOM 642 C C . GLU A 1 82 ? -15.916 -9.624 3.355 1.00 94.88 82 GLU A C 1
ATOM 644 O O . GLU A 1 82 ? -15.110 -8.871 3.892 1.00 94.88 82 GLU A O 1
ATOM 649 N N . LEU A 1 83 ? -17.235 -9.537 3.579 1.00 95.56 83 LEU A N 1
ATOM 650 C CA . LEU A 1 83 ? -17.813 -8.561 4.514 1.00 95.56 83 LEU A CA 1
ATOM 651 C C . LEU A 1 83 ? -17.262 -8.723 5.934 1.00 95.56 83 LEU A C 1
ATOM 653 O O . LEU A 1 83 ? -16.869 -7.729 6.533 1.00 95.56 83 LEU A O 1
ATOM 657 N N . MET A 1 84 ? -17.185 -9.954 6.452 1.00 96.50 84 MET A N 1
ATOM 658 C CA . MET A 1 84 ? -16.614 -10.202 7.784 1.00 96.50 84 MET A CA 1
ATOM 659 C C . MET A 1 84 ? -15.156 -9.742 7.884 1.00 96.50 84 MET A C 1
ATOM 661 O O . MET A 1 84 ? -14.750 -9.203 8.906 1.00 96.50 84 MET A O 1
ATOM 665 N N . ALA A 1 85 ? -14.361 -9.946 6.829 1.00 95.75 85 ALA A N 1
ATOM 666 C CA . ALA A 1 85 ? -12.970 -9.501 6.818 1.00 95.75 85 ALA A CA 1
ATOM 667 C C . ALA A 1 85 ? -12.859 -7.966 6.837 1.00 95.75 85 ALA A C 1
ATOM 669 O O . ALA A 1 85 ? -11.990 -7.420 7.513 1.00 95.75 85 ALA A O 1
ATOM 670 N N . ILE A 1 86 ? -13.750 -7.272 6.121 1.00 96.06 86 ILE A N 1
ATOM 671 C CA . ILE A 1 86 ? -13.828 -5.805 6.129 1.00 96.06 86 ILE A CA 1
ATOM 672 C C . ILE A 1 86 ? -14.258 -5.291 7.508 1.00 96.06 86 ILE A C 1
ATOM 674 O O . ILE A 1 86 ? -13.667 -4.338 8.012 1.00 96.06 86 ILE A O 1
ATOM 678 N N . GLU A 1 87 ? -15.262 -5.921 8.120 1.00 96.06 87 GLU A N 1
ATOM 679 C CA . GLU A 1 87 ? -15.749 -5.574 9.458 1.00 96.06 87 GLU A CA 1
ATOM 680 C C . GLU A 1 87 ? -14.643 -5.720 10.511 1.00 96.06 87 GLU A C 1
ATOM 682 O O . GLU A 1 87 ? -14.369 -4.764 11.233 1.00 96.06 87 GLU A O 1
ATOM 687 N N . ASP A 1 88 ? -13.937 -6.855 10.529 1.00 97.06 88 ASP A N 1
ATOM 688 C CA . ASP A 1 88 ? -12.815 -7.100 11.444 1.00 97.06 88 ASP A CA 1
ATOM 689 C C . ASP A 1 88 ? -11.673 -6.090 11.229 1.00 97.06 88 ASP A C 1
ATOM 691 O O . ASP A 1 88 ? -11.148 -5.506 12.179 1.00 97.06 88 ASP A O 1
ATOM 695 N N . ALA A 1 89 ? -11.311 -5.798 9.975 1.00 96.50 89 ALA A N 1
ATOM 696 C CA . ALA A 1 89 ? -10.295 -4.789 9.673 1.00 96.50 89 ALA A CA 1
ATOM 697 C C . ALA A 1 89 ? -10.692 -3.392 10.187 1.00 96.50 89 ALA A C 1
ATOM 699 O O . ALA A 1 89 ? -9.859 -2.675 10.755 1.00 96.50 89 ALA A O 1
ATOM 700 N N . LEU A 1 90 ? -11.962 -3.008 10.019 1.00 96.75 90 LEU A N 1
ATOM 701 C CA . LEU A 1 90 ? -12.476 -1.718 10.470 1.00 96.75 90 LEU A CA 1
ATOM 702 C C . LEU A 1 90 ? -12.571 -1.642 11.998 1.00 96.75 90 LEU A C 1
ATOM 704 O O . LEU A 1 90 ? -12.208 -0.617 12.575 1.00 96.75 90 LEU A O 1
ATOM 708 N N . GLU A 1 91 ? -13.015 -2.708 12.663 1.00 97.50 91 GLU A N 1
ATOM 709 C CA . GLU A 1 91 ? -13.106 -2.773 14.123 1.00 97.50 91 GLU A CA 1
ATOM 710 C C . GLU A 1 91 ? -11.721 -2.707 14.778 1.00 97.50 91 GLU A C 1
ATOM 712 O O . GLU A 1 91 ? -11.512 -1.935 15.723 1.00 97.50 91 GLU A O 1
ATOM 717 N N . ASN A 1 92 ? -10.741 -3.424 14.225 1.00 96.94 92 ASN A N 1
ATOM 718 C CA . ASN A 1 92 ? -9.350 -3.356 14.669 1.00 96.94 92 ASN A CA 1
ATOM 719 C C . ASN A 1 92 ? -8.767 -1.947 14.479 1.00 96.94 92 ASN A C 1
ATOM 721 O O . ASN A 1 92 ? -8.173 -1.384 15.405 1.00 96.94 92 ASN A O 1
ATOM 725 N N . GLY A 1 93 ? -8.984 -1.339 13.307 1.00 96.19 93 GLY A N 1
ATOM 726 C CA . GLY A 1 93 ? -8.559 0.034 13.030 1.00 96.19 93 GLY A CA 1
ATOM 727 C C . GLY A 1 93 ? -9.198 1.048 13.983 1.00 96.19 93 GLY A C 1
ATOM 728 O O . GLY A 1 93 ? -8.506 1.891 14.556 1.00 96.19 93 GLY A O 1
ATOM 729 N N . LEU A 1 94 ? -10.505 0.934 14.223 1.00 96.44 94 LEU A N 1
ATOM 730 C CA . LEU A 1 94 ? -11.239 1.805 15.136 1.00 96.44 94 LEU A CA 1
ATOM 731 C C . LEU A 1 94 ? -10.728 1.669 16.574 1.00 96.44 94 LEU A C 1
ATOM 733 O O . LEU A 1 94 ? -10.488 2.678 17.236 1.00 96.44 94 LEU A O 1
ATOM 737 N N . THR A 1 95 ? -10.526 0.441 17.045 1.00 97.25 95 THR A N 1
ATOM 738 C CA . THR A 1 95 ? -9.991 0.164 18.385 1.00 97.25 95 THR A CA 1
ATOM 739 C C . THR A 1 95 ? -8.626 0.818 18.573 1.00 97.25 95 THR A C 1
ATOM 741 O O . THR A 1 95 ? -8.405 1.506 19.569 1.00 97.25 95 THR A O 1
ATOM 744 N N . TYR A 1 96 ? -7.742 0.700 17.580 1.00 96.50 96 TYR A N 1
ATOM 745 C CA . TYR A 1 96 ? -6.436 1.352 17.606 1.00 96.50 96 TYR A CA 1
ATOM 746 C C . TYR A 1 96 ? -6.538 2.886 17.636 1.00 96.50 96 TYR A C 1
ATOM 748 O O . TYR A 1 96 ? -5.872 3.533 18.442 1.00 96.50 96 TYR A O 1
ATOM 756 N N . THR A 1 97 ? -7.397 3.491 16.807 1.00 96.44 97 THR A N 1
ATOM 757 C CA . THR A 1 97 ? -7.568 4.959 16.811 1.00 96.44 97 THR A CA 1
ATOM 758 C C . THR A 1 97 ? -8.100 5.491 18.142 1.00 96.44 97 THR A C 1
ATOM 760 O O . THR A 1 97 ? -7.620 6.519 18.616 1.00 96.44 97 THR A O 1
ATOM 763 N N . LYS A 1 98 ? -9.036 4.775 18.778 1.00 96.25 98 LYS A N 1
ATOM 764 C CA . LYS A 1 98 ? -9.564 5.126 20.105 1.00 96.25 98 LYS A CA 1
ATOM 765 C C . LYS A 1 98 ? -8.497 5.017 21.185 1.00 96.25 98 LYS A C 1
ATOM 767 O O . LYS A 1 98 ? -8.379 5.923 22.002 1.00 96.25 98 LYS A O 1
ATOM 772 N N . PHE A 1 99 ? -7.701 3.948 21.150 1.00 95.25 99 PHE A N 1
ATOM 773 C CA . PHE A 1 99 ? -6.573 3.767 22.060 1.00 95.25 99 PHE A CA 1
ATOM 774 C C . PHE A 1 99 ? -5.608 4.961 21.991 1.00 95.25 99 PHE A C 1
ATOM 776 O O . PHE A 1 99 ? -5.290 5.565 23.013 1.00 95.25 99 PHE A O 1
ATOM 783 N N . LEU A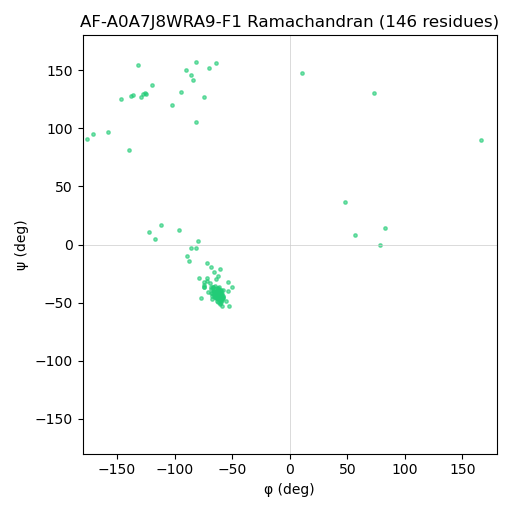 1 100 ? -5.226 5.378 20.779 1.00 95.06 100 LEU A N 1
ATOM 784 C CA . LEU A 1 100 ? -4.379 6.557 20.605 1.00 95.06 100 LEU A CA 1
ATOM 785 C C . LEU A 1 100 ? -5.047 7.838 21.120 1.00 95.06 100 LEU A C 1
ATOM 787 O O . LEU A 1 100 ? -4.391 8.659 21.755 1.00 95.06 100 LEU A O 1
ATOM 791 N N . GLU A 1 101 ? -6.340 8.037 20.856 1.00 95.56 101 GLU A N 1
ATOM 792 C CA . GLU A 1 101 ? -7.071 9.216 21.331 1.00 95.56 101 GLU A CA 1
ATOM 793 C C . GLU A 1 101 ? -7.065 9.318 22.866 1.00 95.56 101 GLU A C 1
ATOM 795 O O . GLU A 1 101 ?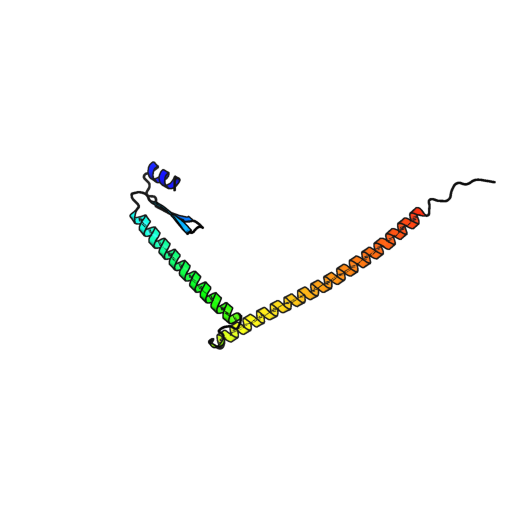 -6.895 10.410 23.417 1.00 95.56 101 GLU A O 1
ATOM 800 N N . GLU A 1 102 ? -7.219 8.191 23.561 1.00 94.69 102 GLU A N 1
ATOM 801 C CA . GLU A 1 102 ? -7.123 8.115 25.020 1.00 94.69 102 GLU A CA 1
ATOM 802 C C . GLU A 1 102 ? -5.713 8.452 25.521 1.00 94.69 102 GLU A C 1
ATOM 804 O O . GLU A 1 102 ? -5.577 9.272 26.436 1.00 94.69 102 GLU A O 1
ATOM 809 N N . ASP A 1 103 ? -4.671 7.923 24.875 1.00 95.19 103 ASP A N 1
ATOM 810 C CA . ASP A 1 103 ? -3.275 8.241 25.195 1.00 95.19 103 ASP A CA 1
ATOM 811 C C . ASP A 1 103 ? -2.978 9.738 25.018 1.00 95.19 103 ASP A C 1
ATOM 813 O O . ASP A 1 103 ? -2.394 10.373 25.902 1.00 95.19 103 ASP A O 1
ATOM 817 N N . TYR A 1 104 ? -3.428 10.349 23.916 1.00 94.06 104 TYR A N 1
ATOM 818 C CA . TYR A 1 104 ? -3.263 11.788 23.683 1.00 94.06 104 TYR A CA 1
ATOM 819 C C . TYR A 1 104 ? -4.008 12.631 24.723 1.00 94.06 104 TYR A C 1
ATOM 821 O O . TYR A 1 104 ? -3.469 13.636 25.199 1.00 94.06 104 TYR A O 1
ATOM 829 N N . LYS A 1 105 ? -5.225 12.231 25.116 1.00 94.56 105 LYS A N 1
ATOM 830 C CA . LYS A 1 105 ? -5.982 12.899 26.190 1.00 94.56 105 LYS A CA 1
ATOM 831 C C . LYS A 1 105 ? -5.247 12.808 27.524 1.00 94.56 105 LYS A C 1
ATOM 833 O O . LYS A 1 105 ? -5.145 13.817 28.226 1.00 94.56 105 LYS A O 1
ATOM 838 N N . GLN A 1 106 ? -4.701 11.639 27.858 1.00 95.62 106 GLN A N 1
ATOM 839 C CA . GLN A 1 106 ? -3.926 11.445 29.080 1.00 95.62 106 GLN A CA 1
ATOM 840 C C . GLN A 1 106 ? -2.662 12.316 29.077 1.00 95.62 106 GLN A C 1
ATOM 842 O O . GLN A 1 106 ? -2.425 13.052 30.038 1.00 95.62 106 GLN A O 1
ATOM 847 N N . LEU A 1 107 ? -1.892 12.302 27.982 1.00 95.12 107 LEU A N 1
ATOM 848 C CA . LEU A 1 107 ? -0.707 13.151 27.827 1.00 95.12 107 LEU A CA 1
ATOM 849 C C . LEU A 1 107 ? -1.056 14.634 27.969 1.00 95.12 107 LEU A C 1
ATOM 851 O O . LEU A 1 107 ? -0.356 15.370 28.664 1.00 95.12 107 LEU A O 1
ATOM 855 N N . SER A 1 108 ? -2.150 15.070 27.342 1.00 96.31 108 SER A N 1
ATOM 856 C CA . SER A 1 108 ? -2.624 16.450 27.439 1.00 96.31 108 SER A CA 1
ATOM 857 C C . SER A 1 108 ? -2.938 16.834 28.887 1.00 96.31 108 SER A C 1
ATOM 859 O O . SER A 1 108 ? -2.583 17.932 29.315 1.00 96.31 108 SER A O 1
ATOM 861 N N . PHE A 1 109 ? -3.574 15.949 29.659 1.00 96.69 109 PHE A N 1
ATOM 862 C CA . PHE A 1 109 ? -3.873 16.200 31.070 1.00 96.69 109 PHE A CA 1
ATOM 863 C C . PHE A 1 109 ? -2.596 16.309 31.915 1.00 96.69 109 PHE A C 1
ATOM 865 O O . PHE A 1 109 ? -2.445 17.248 32.701 1.00 96.69 109 PHE A O 1
ATOM 872 N N . ILE A 1 110 ? -1.644 15.394 31.707 1.00 97.19 110 ILE A N 1
ATOM 873 C CA . ILE A 1 110 ? -0.341 15.404 32.386 1.00 97.19 110 ILE A CA 1
ATOM 874 C C . ILE A 1 110 ? 0.415 16.702 32.080 1.00 97.19 110 ILE A C 1
ATOM 876 O O . ILE A 1 110 ? 0.943 17.336 32.994 1.00 97.19 110 ILE A O 1
ATOM 880 N N . LEU A 1 111 ? 0.431 17.140 30.818 1.00 97.50 111 LEU A N 1
ATOM 881 C CA . LEU A 1 111 ? 1.104 18.371 30.412 1.00 97.50 111 LEU A CA 1
ATOM 882 C C . LEU A 1 111 ? 0.515 19.599 31.120 1.00 97.50 111 LEU A C 1
ATOM 884 O O . LEU A 1 111 ? 1.267 20.415 31.651 1.00 97.50 111 LEU A O 1
ATOM 888 N N . VAL A 1 112 ? -0.815 19.716 31.179 1.00 97.69 112 VAL A N 1
ATOM 889 C CA . VAL A 1 112 ? -1.493 20.821 31.883 1.00 97.69 112 VAL A CA 1
ATOM 890 C C . VAL A 1 112 ? -1.129 20.830 33.367 1.00 97.69 112 VAL A C 1
ATOM 892 O O . VAL A 1 112 ? -0.813 21.889 33.913 1.00 97.69 112 VAL A O 1
ATOM 895 N N . PHE A 1 113 ? -1.115 19.661 34.013 1.00 97.75 113 PHE A N 1
ATOM 896 C CA . PHE A 1 113 ? -0.724 19.545 35.416 1.00 97.75 113 PHE A CA 1
ATOM 897 C C . PHE A 1 113 ? 0.729 19.990 35.648 1.00 97.75 113 PHE A C 1
ATOM 899 O O . PHE A 1 113 ? 0.995 20.787 36.548 1.00 97.75 113 PHE A O 1
ATOM 906 N N . ILE A 1 114 ? 1.665 19.540 34.803 1.00 97.69 114 ILE A N 1
ATOM 907 C CA . ILE A 1 114 ? 3.082 19.926 34.882 1.00 97.69 114 ILE A CA 1
ATOM 908 C C . ILE A 1 114 ? 3.253 21.440 34.696 1.00 97.69 114 ILE A C 1
ATOM 910 O O . ILE A 1 114 ? 3.992 22.073 35.455 1.00 97.69 114 ILE A O 1
ATOM 914 N N . LEU A 1 115 ? 2.567 22.040 33.718 1.00 97.31 115 LEU A N 1
ATOM 915 C CA . LEU A 1 115 ? 2.632 23.483 33.459 1.00 97.31 115 LEU A CA 1
ATOM 916 C C . LEU A 1 115 ? 2.096 24.303 34.637 1.00 97.31 115 LEU A C 1
ATOM 918 O O . LEU A 1 115 ? 2.717 25.298 35.026 1.00 97.31 115 LEU A O 1
ATOM 922 N N . LEU A 1 116 ? 0.982 23.876 35.238 1.00 97.75 116 LEU A N 1
ATOM 923 C CA . LEU A 1 116 ? 0.414 24.534 36.413 1.00 97.75 116 LEU A CA 1
ATOM 924 C C . LEU A 1 116 ? 1.368 24.441 37.610 1.00 97.75 116 LEU A C 1
ATOM 926 O O . LEU A 1 116 ? 1.658 25.454 38.249 1.00 97.75 116 LEU A O 1
ATOM 930 N N . GLN A 1 117 ? 1.918 23.251 37.862 1.00 97.75 117 GLN A N 1
ATOM 931 C CA . GLN A 1 117 ? 2.853 23.022 38.959 1.00 97.75 117 GLN A CA 1
ATOM 932 C C . GLN A 1 117 ? 4.145 23.834 38.788 1.00 97.75 117 GLN A C 1
ATOM 934 O O . GLN A 1 117 ? 4.631 24.444 39.742 1.00 97.75 117 GLN A O 1
ATOM 939 N N . THR A 1 118 ? 4.675 23.904 37.564 1.00 97.31 118 THR A N 1
ATOM 940 C CA . THR A 1 118 ? 5.872 24.697 37.235 1.00 97.31 118 THR A CA 1
ATOM 941 C C . THR A 1 118 ? 5.614 26.189 37.432 1.00 97.31 118 THR A C 1
ATOM 943 O O . THR A 1 118 ? 6.440 26.884 38.023 1.00 97.31 118 THR A O 1
ATOM 946 N N . SER A 1 119 ? 4.445 26.679 37.006 1.00 97.06 119 SER A N 1
ATOM 947 C CA . SER A 1 119 ? 4.048 28.084 37.174 1.00 97.06 119 SER A CA 1
ATOM 948 C C . SER A 1 119 ? 3.939 28.465 38.650 1.00 97.06 119 SER A C 1
ATOM 950 O O . SER A 1 119 ? 4.471 29.494 39.066 1.00 97.06 119 SER A O 1
ATOM 952 N N . LEU A 1 120 ? 3.301 27.612 39.457 1.00 97.31 120 LEU A N 1
ATOM 953 C CA . LEU A 1 120 ? 3.160 27.824 40.895 1.00 97.31 120 LEU A CA 1
ATOM 954 C C . LEU A 1 120 ? 4.522 27.795 41.604 1.00 97.31 120 LEU A C 1
ATOM 956 O O . LEU A 1 120 ? 4.820 28.670 42.415 1.00 97.31 120 LEU A O 1
ATOM 960 N N . THR A 1 121 ? 5.378 26.834 41.248 1.00 96.38 121 THR A N 1
ATOM 961 C CA . THR A 1 121 ? 6.743 26.717 41.787 1.00 96.38 121 THR A CA 1
ATOM 962 C C . THR A 1 121 ? 7.568 27.965 41.478 1.00 96.38 121 THR A C 1
ATOM 964 O O . THR A 1 121 ? 8.235 28.501 42.364 1.00 96.38 121 THR A O 1
ATOM 967 N N . LEU A 1 122 ? 7.489 28.473 40.243 1.00 94.69 122 LEU A N 1
ATOM 968 C CA . LEU A 1 122 ? 8.193 29.685 39.831 1.00 94.69 122 LEU A CA 1
ATOM 969 C C . LEU A 1 122 ? 7.670 30.928 40.560 1.00 94.69 122 LEU A C 1
ATOM 971 O O . LEU A 1 122 ? 8.464 31.772 40.976 1.00 94.69 122 LEU A O 1
ATOM 975 N N . TYR A 1 123 ? 6.351 31.030 40.747 1.00 95.00 123 TYR A N 1
ATOM 976 C CA . TYR A 1 123 ? 5.733 32.118 41.501 1.00 95.00 123 TYR A CA 1
ATOM 977 C C . TYR A 1 123 ? 6.265 32.168 42.938 1.00 95.00 123 TYR A C 1
ATOM 979 O O . TYR A 1 123 ? 6.798 33.194 43.355 1.00 95.00 123 TYR A O 1
ATOM 987 N N . PHE A 1 124 ? 6.215 31.043 43.661 1.00 95.69 124 PHE A N 1
ATOM 988 C CA . PHE A 1 124 ? 6.735 30.971 45.027 1.00 95.69 124 PHE A CA 1
ATOM 989 C C . PHE A 1 124 ? 8.234 31.259 45.097 1.00 95.69 124 PHE A C 1
ATOM 991 O O . PHE A 1 124 ? 8.663 32.010 45.971 1.00 95.69 124 PHE A O 1
ATOM 998 N N . LYS A 1 125 ? 9.028 30.714 44.166 1.00 93.31 125 LYS A N 1
ATOM 999 C CA . LYS A 1 125 ? 10.472 30.967 44.105 1.00 93.31 125 LYS A CA 1
ATOM 1000 C C . LYS A 1 125 ? 10.764 32.463 43.963 1.00 93.31 125 LYS A C 1
ATOM 1002 O O . LYS A 1 125 ? 11.537 33.002 44.746 1.00 93.31 125 LYS A O 1
ATOM 1007 N N . LYS A 1 126 ? 10.058 33.148 43.058 1.00 91.81 126 LYS A N 1
ATOM 1008 C CA . LYS A 1 126 ? 10.183 34.597 42.852 1.00 91.81 126 LYS A CA 1
ATOM 1009 C C . LYS A 1 126 ? 9.780 35.406 44.089 1.00 91.81 126 LYS A C 1
ATOM 1011 O O . LYS A 1 126 ? 10.426 36.403 44.393 1.00 91.81 126 LYS A O 1
ATOM 1016 N N . THR A 1 127 ? 8.739 34.992 44.813 1.00 86.81 127 THR A N 1
ATOM 1017 C CA . THR A 1 127 ? 8.323 35.652 46.063 1.00 86.81 127 THR A CA 1
ATOM 1018 C C . THR A 1 127 ? 9.345 35.466 47.187 1.00 86.81 127 THR A C 1
ATOM 1020 O O . THR A 1 127 ? 9.580 36.401 47.949 1.00 86.81 127 THR A O 1
ATOM 1023 N N . ILE A 1 128 ? 9.964 34.286 47.292 1.00 88.81 128 ILE A N 1
ATOM 1024 C CA . ILE A 1 128 ? 11.022 34.016 48.277 1.00 88.81 128 ILE A CA 1
ATOM 1025 C C . ILE A 1 128 ? 12.276 34.831 47.949 1.00 88.81 128 ILE A C 1
ATOM 1027 O O . ILE A 1 128 ? 12.805 35.499 48.834 1.00 88.81 128 ILE A O 1
ATOM 1031 N N . ASP A 1 129 ? 12.709 34.830 46.687 1.00 87.94 129 ASP A N 1
ATOM 1032 C CA . ASP A 1 129 ? 13.897 35.573 46.253 1.00 87.94 129 ASP A CA 1
ATOM 1033 C C . ASP A 1 129 ? 13.701 37.091 46.473 1.00 87.94 129 ASP A C 1
ATOM 1035 O O . ASP A 1 129 ? 14.565 37.747 47.048 1.00 87.94 129 ASP A O 1
ATOM 1039 N N . ALA A 1 130 ? 12.510 37.633 46.178 1.00 79.25 130 ALA A N 1
ATOM 1040 C CA . ALA A 1 130 ? 12.178 39.036 46.457 1.00 79.25 130 ALA A CA 1
ATOM 1041 C C . ALA A 1 130 ? 12.168 39.391 47.959 1.00 79.25 130 ALA A C 1
ATOM 1043 O O . ALA A 1 130 ? 12.435 40.534 48.327 1.00 79.25 130 ALA A O 1
ATOM 1044 N N . ARG A 1 131 ? 11.850 38.432 48.840 1.00 74.25 131 ARG A N 1
ATOM 1045 C CA . ARG A 1 131 ? 11.921 38.632 50.296 1.00 74.25 131 ARG A CA 1
ATOM 1046 C C . ARG A 1 131 ? 13.369 38.637 50.790 1.00 74.25 131 ARG A C 1
ATOM 1048 O O . ARG A 1 131 ? 13.685 39.435 51.664 1.00 74.25 131 ARG A O 1
ATOM 1055 N N . SER A 1 132 ? 14.225 37.802 50.202 1.00 68.69 132 SER A N 1
ATOM 1056 C CA . SER A 1 132 ? 15.658 37.757 50.512 1.00 68.69 132 SER A CA 1
ATOM 1057 C C . SER A 1 132 ? 16.373 39.064 50.142 1.00 68.69 132 SER A C 1
ATOM 1059 O O . SER A 1 132 ? 17.190 39.545 50.920 1.00 68.69 132 SER A O 1
ATOM 1061 N N . ASP A 1 133 ? 16.053 39.672 48.996 1.00 60.69 133 ASP A N 1
ATOM 1062 C CA . ASP A 1 133 ? 16.699 40.922 48.552 1.00 60.69 133 ASP A CA 1
ATOM 1063 C C . ASP A 1 133 ? 16.316 42.139 49.420 1.00 60.69 133 ASP A C 1
ATOM 1065 O O . ASP A 1 133 ? 17.138 43.030 49.661 1.00 60.69 133 ASP A O 1
ATOM 1069 N N . ASN A 1 134 ? 15.081 42.169 49.934 1.00 57.78 134 ASN A N 1
ATOM 1070 C CA . ASN A 1 134 ? 14.604 43.224 50.836 1.00 57.78 134 ASN A CA 1
ATOM 1071 C C . ASN A 1 134 ? 15.228 43.135 52.240 1.00 57.78 134 ASN A C 1
ATOM 1073 O O . ASN A 1 134 ? 15.369 44.154 52.911 1.00 57.78 134 ASN A O 1
ATOM 1077 N N . GLU A 1 135 ? 15.602 41.936 52.689 1.00 56.72 135 GLU A N 1
ATOM 1078 C CA . GLU A 1 135 ? 16.279 41.730 53.977 1.00 56.72 135 GLU A CA 1
ATOM 1079 C C . GLU A 1 135 ? 17.754 42.173 53.904 1.00 56.72 135 GLU A C 1
ATOM 1081 O O . GLU A 1 135 ? 18.269 42.741 54.857 1.00 56.72 135 GLU A O 1
ATOM 1086 N N . VAL A 1 136 ? 18.407 42.045 52.739 1.00 57.03 136 VAL A N 1
ATOM 1087 C CA . VAL A 1 136 ? 19.804 42.483 52.519 1.00 57.03 136 VAL A CA 1
ATOM 1088 C C . VAL A 1 136 ? 19.938 44.002 52.303 1.00 57.03 136 VAL A C 1
ATOM 1090 O O . VAL A 1 136 ? 20.968 44.585 52.633 1.00 57.03 136 VAL A O 1
ATOM 1093 N N . THR A 1 137 ? 18.917 44.677 51.764 1.00 53.28 137 THR A N 1
ATOM 1094 C CA . THR A 1 137 ? 18.943 46.141 51.538 1.00 53.28 137 THR A CA 1
ATOM 1095 C C . THR A 1 137 ? 18.469 46.972 52.737 1.00 53.28 137 THR A C 1
ATOM 1097 O O . THR A 1 137 ? 18.738 48.174 52.778 1.00 53.28 137 THR A O 1
ATOM 1100 N N . GLY A 1 138 ? 17.826 46.353 53.734 1.00 52.84 138 GLY A N 1
ATOM 1101 C CA . GLY A 1 138 ? 17.422 47.000 54.989 1.00 52.84 138 GLY A CA 1
ATOM 1102 C C . GLY A 1 138 ? 18.574 47.337 55.948 1.00 52.84 138 GLY A C 1
ATOM 1103 O O . GLY A 1 138 ? 18.395 48.183 56.819 1.00 52.84 138 GLY A O 1
ATOM 1104 N N . ASP A 1 139 ? 19.759 46.752 55.750 1.00 51.59 139 ASP A N 1
ATOM 1105 C CA . ASP A 1 139 ? 20.910 46.866 56.664 1.00 51.59 139 ASP A CA 1
ATOM 1106 C C . ASP A 1 139 ? 21.937 47.961 56.285 1.00 51.59 139 ASP A C 1
ATOM 1108 O O . ASP A 1 139 ? 23.027 48.018 56.851 1.00 51.59 139 ASP A O 1
ATOM 1112 N N . LEU A 1 140 ? 21.625 48.873 55.351 1.00 55.28 140 LEU A N 1
ATOM 1113 C CA . LEU A 1 140 ? 22.561 49.925 54.897 1.00 55.28 140 LEU A CA 1
ATOM 1114 C C . LEU A 1 140 ? 22.179 51.366 55.275 1.00 55.28 140 LEU A C 1
ATOM 1116 O O . LEU A 1 140 ? 22.740 52.319 54.731 1.00 55.28 140 LEU A O 1
ATOM 1120 N N . HIS A 1 141 ? 21.268 51.567 56.228 1.00 54.78 141 HIS A N 1
ATOM 1121 C CA . HIS A 1 141 ? 20.975 52.915 56.717 1.00 54.78 141 HIS A CA 1
ATOM 1122 C C . HIS A 1 141 ? 20.770 52.969 58.228 1.00 54.78 141 HIS A C 1
ATOM 1124 O O . HIS A 1 141 ? 19.637 52.990 58.689 1.00 54.78 141 HIS A O 1
ATOM 1130 N N . CYS A 1 142 ? 21.872 53.003 58.979 1.00 53.41 142 CYS A N 1
ATOM 1131 C CA . CYS A 1 142 ? 22.032 53.731 60.243 1.00 53.41 142 CYS A CA 1
ATOM 1132 C C . CYS A 1 142 ? 23.484 53.557 60.697 1.00 53.41 142 CYS A C 1
ATOM 1134 O O . CYS A 1 142 ? 23.801 52.581 61.356 1.00 53.41 142 CYS A O 1
ATOM 1136 N N . ASP A 1 143 ? 24.358 54.473 60.294 1.00 51.47 143 ASP A N 1
ATOM 1137 C CA . ASP A 1 143 ? 25.441 54.964 61.148 1.00 51.47 143 ASP A CA 1
ATOM 1138 C C . ASP A 1 143 ? 26.078 56.145 60.425 1.00 51.47 143 ASP A C 1
ATOM 1140 O O . ASP A 1 143 ? 26.852 55.969 59.486 1.00 51.47 143 ASP A O 1
ATOM 1144 N N . ASN A 1 144 ? 25.620 57.350 60.786 1.00 51.03 144 ASN A N 1
ATOM 1145 C CA . ASN A 1 144 ? 26.400 58.590 60.886 1.00 51.03 144 ASN A CA 1
ATOM 1146 C C . ASN A 1 144 ? 25.456 59.802 60.982 1.00 51.03 144 ASN A C 1
ATOM 1148 O O . ASN A 1 144 ? 25.132 60.400 59.963 1.00 51.03 144 ASN A O 1
ATOM 1152 N N . THR A 1 145 ? 25.079 60.190 62.206 1.00 48.94 145 THR A N 1
ATOM 1153 C CA . THR A 1 145 ? 24.883 61.601 62.607 1.00 48.94 145 THR A CA 1
ATOM 1154 C C . THR A 1 145 ? 25.007 61.739 64.130 1.00 48.94 145 THR A C 1
ATOM 1156 O O . THR A 1 145 ? 24.087 61.423 64.877 1.00 48.94 145 THR A O 1
ATOM 1159 N N . GLU A 1 146 ? 26.216 62.132 64.528 1.00 52.78 146 GLU A N 1
ATOM 1160 C CA . GLU A 1 146 ? 26.643 63.089 65.564 1.00 52.78 146 GLU A CA 1
ATOM 1161 C C . GLU A 1 146 ? 25.678 63.699 66.605 1.00 52.78 146 GLU A C 1
ATOM 1163 O O . GLU A 1 146 ? 24.585 64.157 66.284 1.00 52.78 146 GLU A O 1
ATOM 1168 N N . SER A 1 147 ? 26.300 63.933 67.778 1.00 46.25 147 SER A N 1
ATOM 1169 C CA . SER A 1 147 ? 26.132 65.051 68.735 1.00 46.25 147 SER A CA 1
ATOM 1170 C C . SER A 1 147 ? 24.851 65.065 69.585 1.00 46.25 147 SER A C 1
ATOM 1172 O O . SER A 1 147 ? 23.745 64.950 69.078 1.00 46.25 147 SER A O 1
ATOM 1174 N N . HIS A 1 148 ? 24.910 65.224 70.911 1.00 41.88 148 HIS A N 1
ATOM 1175 C CA . HIS A 1 148 ? 25.677 66.215 71.676 1.00 41.88 148 HIS A CA 1
ATOM 1176 C C . HIS A 1 148 ? 25.886 65.795 73.138 1.00 41.88 148 HIS A C 1
ATOM 1178 O O . HIS A 1 148 ? 25.001 65.091 73.677 1.00 41.88 148 HIS A O 1
#

Sequence (148 aa):
MKKAKEITILCDAKVSLIIFGSSGKMHEYCSPSTKDNCSSLKTKTLQNLSNEIDRIKKENDNMQIELRHLKGEDITSLPYKELMAIEDALENGLTYTKFLEEDYKQLSFILVFILLQTSLTLYFKKTIDARSDNEVTGDLHCDNTESH

Solvent-accessible surface area (backbone atoms only — not comparable to full-atom values): 8672 Å² total; per-residue (Å²): 107,70,68,61,52,52,48,30,68,78,65,74,40,88,46,71,50,78,44,77,44,97,86,72,52,75,49,77,48,57,32,92,92,30,52,71,58,43,53,52,53,48,54,53,51,52,50,52,51,50,53,49,51,53,50,52,49,52,51,51,54,51,52,52,52,52,53,35,42,73,72,67,39,83,51,89,78,56,55,71,73,58,51,52,53,49,49,52,52,48,52,53,51,49,51,52,54,52,53,51,51,52,51,53,53,51,52,52,52,52,51,52,52,50,53,52,52,50,51,52,53,51,51,53,51,52,55,50,54,56,52,54,54,56,61,67,63,66,77,79,77,88,89,88,83,83,86,132

Mean predicted aligned error: 13.08 Å

Secondary structure (DSSP, 8-state):
-HHHHHHHHHH----EEEEE-TTS-EEEEE-GGGHHHHHHHHHHHHHHHHHHHHHHHHHHHHHHHHHHHHTTSSGGGS-HHHHHHHHHHHHHHHHHHHHHHHHHHHHHHHHHHHHHHHHHHHHHHHHHHHHHHHHHHTTSS-------

Organism: Gossypium aridum (NCBI:txid34290)

Foldseek 3Di:
DVVQVVCCVPVVDFDWDWDQDPVRDIDIDGDPVCVVVNVVVVVVVVVVVVVVVVVVVVVVVVVVVVVCVLVVHPVVPDDPVVVVVSVVVVVVVVVVVVVVVVVVVVVVVVVVVVVVVVVVVVVVVVVVVVVVVVVVVVPPDDDDDDDD

InterPro domains:
  IPR002100 Transcription factor, MADS-box [PF00319] (1-29)
  IPR002100 Transcription factor, MADS-box [PS50066] (1-33)
  IPR002100 Transcription factor, MADS-box [SM00432] (1-32)
  IPR002487 Transcription factor, K-box [PF01486] (42-95)
  IPR002487 Transcription factor, K-box [PS51297] (46-148)
  IPR036879 Transcription factor, MADS-box superfamily [G3DSA:3.40.1810.10] (1-38)
  IPR036879 Transcription factor, MADS-box superfamily [SSF55455] (1-48)
  IPR050142 MADS-box/MEF2 Transcription Factor [PTHR48019] (1-98)